Protein AF-A0A2D8CBL3-F1 (afdb_monomer_lite)

Secondary structure (DSSP, 8-state):
------------------------PPPPTTS-PPPTT--S----S--GGG------SSHHHHHHHHH-HHHHTS-HHHHHHHHHHHHHHHHHHHHH--SHHHHHHHHHHHHHHHHHHHHHHHHHHHHHTT-

Foldseek 3Di:
DDDDDDDDDDPDDDPPPDPPVPPPPADDPPPQDDGPPDPDDGPPVDDPLLDQDADQQALVSR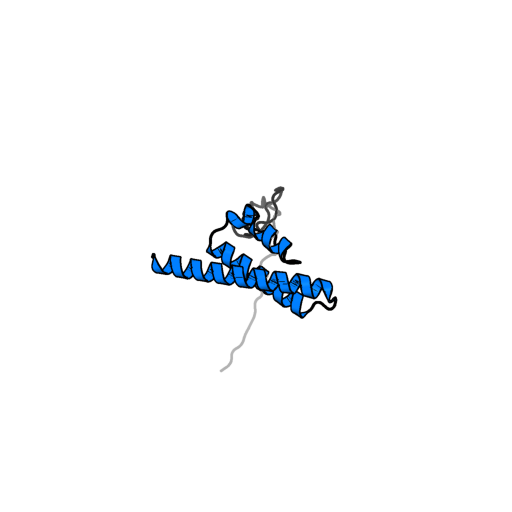VVSCVDPSLVPDDLVSNLVNLVVSLVVLVVCLVPDPDPVSNVRSVNSNVSSVVVNVVSVVVVVVVVVVD

Radius of gyration: 29.32 Å; chains: 1; bounding box: 70×67×59 Å

Structure (mmCIF, N/CA/C/O backbone):
data_AF-A0A2D8CBL3-F1
#
_entry.id   AF-A0A2D8CBL3-F1
#
loop_
_atom_site.group_PDB
_atom_site.id
_atom_site.type_symbol
_atom_site.label_atom_id
_atom_site.label_alt_id
_atom_site.label_comp_id
_atom_site.label_asym_id
_atom_site.label_entity_id
_atom_site.label_seq_id
_atom_site.pdbx_PDB_ins_code
_atom_site.Cartn_x
_atom_site.Cartn_y
_atom_site.Cartn_z
_atom_site.occupancy
_atom_site.B_iso_or_equiv
_atom_site.auth_seq_id
_atom_site.auth_comp_id
_atom_site.auth_asym_id
_atom_site.auth_atom_id
_atom_site.pdbx_PDB_model_num
ATOM 1 N N . MET A 1 1 ? -57.244 36.499 -40.624 1.00 38.47 1 MET A N 1
ATOM 2 C CA . MET A 1 1 ? -56.805 37.687 -41.390 1.00 38.47 1 MET A CA 1
ATOM 3 C C . MET A 1 1 ? -55.473 38.171 -40.839 1.00 38.47 1 MET A C 1
ATOM 5 O O . MET A 1 1 ? -55.304 38.224 -39.631 1.00 38.47 1 MET A O 1
ATOM 9 N N . LYS A 1 2 ? -54.522 38.437 -41.739 1.00 42.66 2 LYS A N 1
ATOM 10 C CA . LYS A 1 2 ? -53.222 39.068 -41.476 1.00 42.66 2 LYS A CA 1
ATOM 11 C C . LYS A 1 2 ? -53.434 40.504 -40.984 1.00 42.66 2 LYS A C 1
ATOM 13 O O . LYS A 1 2 ? -54.255 41.187 -41.582 1.00 42.66 2 LYS A O 1
ATOM 18 N N . GLN A 1 3 ? -52.581 40.996 -40.084 1.00 45.09 3 GLN A N 1
ATOM 19 C CA . GLN A 1 3 ? -51.863 42.245 -40.368 1.00 45.09 3 GLN A CA 1
ATOM 20 C C . GLN A 1 3 ? -50.587 42.402 -39.533 1.00 45.09 3 GLN A C 1
ATOM 22 O O . GLN A 1 3 ? -50.578 42.732 -38.355 1.00 45.09 3 GLN A O 1
ATOM 27 N N . PHE A 1 4 ? -49.490 42.142 -40.237 1.00 43.28 4 PHE A N 1
ATOM 28 C CA . PHE A 1 4 ? -48.156 42.681 -40.026 1.00 43.28 4 PHE A CA 1
ATOM 29 C C . PHE A 1 4 ? -48.164 44.206 -40.235 1.00 43.28 4 PHE A C 1
ATOM 31 O O . PHE A 1 4 ? -48.709 44.646 -41.246 1.00 43.28 4 PHE A O 1
ATOM 38 N N . CYS A 1 5 ? -47.488 44.971 -39.367 1.00 43.75 5 CYS A N 1
ATOM 39 C CA . CYS A 1 5 ? -46.686 46.190 -39.639 1.00 43.75 5 CYS A CA 1
ATOM 40 C C . CYS A 1 5 ? -46.447 46.939 -38.311 1.00 43.75 5 CYS A C 1
ATOM 42 O O . CYS A 1 5 ? -47.341 46.975 -37.484 1.00 43.75 5 CYS A O 1
ATOM 44 N N . LYS A 1 6 ? -45.350 47.640 -38.010 1.00 43.41 6 LYS A N 1
ATOM 45 C CA . LYS A 1 6 ? -44.011 47.862 -38.584 1.00 43.41 6 LYS A CA 1
ATOM 46 C C . LYS A 1 6 ? -43.234 48.649 -37.504 1.00 43.41 6 LYS A C 1
ATOM 48 O O . LYS A 1 6 ? -43.775 49.583 -36.930 1.00 43.41 6 LYS A O 1
ATOM 53 N N . ASN A 1 7 ? -41.971 48.279 -37.287 1.00 45.50 7 ASN A N 1
ATOM 54 C CA . ASN A 1 7 ? -40.813 49.088 -36.865 1.00 45.50 7 ASN A CA 1
ATOM 55 C C . ASN A 1 7 ? -41.004 50.480 -36.216 1.00 45.50 7 ASN A C 1
ATOM 57 O O . ASN A 1 7 ? -41.441 51.423 -36.876 1.00 45.50 7 ASN A O 1
ATOM 61 N N . ARG A 1 8 ? -40.292 50.693 -35.096 1.00 39.72 8 ARG A N 1
ATOM 62 C CA . ARG A 1 8 ? -39.365 51.836 -34.987 1.00 39.72 8 ARG A CA 1
ATOM 63 C C . ARG A 1 8 ? -38.206 51.550 -34.023 1.00 39.72 8 ARG A C 1
ATOM 65 O O . ARG A 1 8 ? -38.394 51.279 -32.846 1.00 39.72 8 ARG A O 1
ATOM 72 N N . ARG A 1 9 ? -36.986 51.594 -34.569 1.00 41.41 9 ARG A N 1
ATOM 73 C CA . ARG A 1 9 ? -35.714 51.561 -33.838 1.00 41.41 9 ARG A CA 1
ATOM 74 C C . ARG A 1 9 ? -35.620 52.783 -32.922 1.00 41.41 9 ARG A C 1
ATOM 76 O O . ARG A 1 9 ? -35.716 53.899 -33.420 1.00 41.41 9 ARG A O 1
ATOM 83 N N . THR A 1 10 ? -35.258 52.588 -31.660 1.00 39.78 10 THR A N 1
ATOM 84 C CA . THR A 1 10 ? -34.591 53.629 -30.866 1.00 39.78 10 THR A CA 1
ATOM 85 C C . THR A 1 10 ? -33.302 53.051 -30.299 1.00 39.78 10 THR A C 1
ATOM 87 O O . THR A 1 10 ? -33.303 52.288 -29.339 1.00 39.78 10 THR A O 1
ATOM 90 N N . LYS A 1 11 ? -32.181 53.385 -30.949 1.00 43.72 11 LYS A N 1
ATOM 91 C CA . LYS A 1 11 ? -30.829 53.146 -30.436 1.00 43.72 11 LYS A CA 1
ATOM 92 C C . LYS A 1 11 ? -30.670 53.927 -29.125 1.00 43.72 11 LYS A C 1
ATOM 94 O O . LYS A 1 11 ? -30.431 55.131 -29.173 1.00 43.72 11 LYS A O 1
ATOM 99 N N . SER A 1 12 ? -30.771 53.281 -27.966 1.00 39.72 12 SER A N 1
ATOM 100 C CA . SER A 1 12 ? -30.389 53.913 -26.699 1.00 39.72 12 SER A CA 1
ATOM 101 C C . SER A 1 12 ? -28.900 53.681 -26.447 1.00 39.72 12 SER A C 1
ATOM 103 O O . SER A 1 12 ? -28.471 52.610 -26.031 1.00 39.72 12 SER A O 1
ATOM 105 N N . LYS A 1 13 ? -28.138 54.708 -26.829 1.00 40.16 13 LYS A N 1
ATOM 106 C CA . LYS A 1 13 ? -26.835 55.159 -26.324 1.00 40.16 13 LYS A CA 1
ATOM 107 C C . LYS A 1 13 ? -25.954 54.103 -25.641 1.00 40.16 13 LYS A C 1
ATOM 109 O O . LYS A 1 13 ? -26.191 53.678 -24.517 1.00 40.16 13 LYS A O 1
ATOM 114 N N . LYS A 1 14 ? -24.864 53.791 -26.348 1.00 39.03 14 LYS A N 1
ATOM 115 C CA . LYS A 1 14 ? -23.605 53.216 -25.865 1.00 39.03 14 LYS A CA 1
ATOM 116 C C . LYS A 1 14 ? -23.213 53.940 -24.564 1.00 39.03 14 LYS A C 1
ATOM 118 O O . LYS A 1 14 ? -22.673 55.038 -24.615 1.00 39.03 14 LYS A O 1
ATOM 123 N N . GLY A 1 15 ? -23.583 53.362 -23.423 1.00 35.62 15 GLY A N 1
ATOM 124 C CA . GLY A 1 15 ? -23.218 53.874 -22.110 1.00 35.62 15 GLY A CA 1
ATOM 125 C C . GLY A 1 15 ? -21.715 53.742 -21.950 1.00 35.62 15 GLY A C 1
ATOM 126 O O . GLY A 1 15 ? -21.173 52.636 -21.989 1.00 35.62 15 GLY A O 1
ATOM 127 N N . GLU A 1 16 ? -21.049 54.882 -21.854 1.00 37.94 16 GLU A N 1
ATOM 128 C CA . GLU A 1 16 ? -19.648 55.012 -21.492 1.00 37.94 16 GLU A CA 1
ATOM 129 C C . GLU A 1 16 ? -19.390 54.170 -20.240 1.00 37.94 16 GLU A C 1
ATOM 131 O O . GLU A 1 16 ? -19.890 54.464 -19.154 1.00 37.94 16 GLU A O 1
ATOM 136 N N . ARG A 1 17 ? -18.637 53.075 -20.391 1.00 39.84 17 ARG A N 1
ATOM 137 C CA . ARG A 1 17 ? -18.097 52.354 -19.242 1.00 39.84 17 ARG A CA 1
ATOM 138 C C . ARG A 1 17 ? -17.060 53.278 -18.630 1.00 39.84 17 ARG A C 1
ATOM 140 O O . ARG A 1 17 ? -15.913 53.292 -19.070 1.00 39.84 17 ARG A O 1
ATOM 147 N N . LYS A 1 18 ? -17.486 54.087 -17.660 1.00 36.00 18 LYS A N 1
ATOM 148 C CA . LYS A 1 18 ? -16.571 54.719 -16.718 1.00 36.00 18 LYS A CA 1
ATOM 149 C C . LYS A 1 18 ? -15.689 53.593 -16.191 1.00 36.00 18 LYS A C 1
ATOM 151 O O . LYS A 1 18 ? -16.198 52.607 -15.659 1.00 36.00 18 LYS A O 1
ATOM 156 N N . ASN A 1 19 ? -14.386 53.706 -16.427 1.00 43.84 19 ASN A N 1
ATOM 157 C CA . ASN A 1 19 ? -13.378 52.881 -15.780 1.00 43.84 19 ASN A CA 1
ATOM 158 C C . ASN A 1 19 ? -13.352 53.283 -14.301 1.00 43.84 19 ASN A C 1
ATOM 160 O O . ASN A 1 19 ? -12.400 53.892 -13.828 1.00 43.84 19 ASN A O 1
ATOM 164 N N . GLU A 1 20 ? -14.431 52.997 -13.577 1.00 41.78 20 GLU A N 1
ATOM 165 C CA . GLU A 1 20 ? -14.326 52.810 -12.147 1.00 41.78 20 GLU A CA 1
ATOM 166 C C . GLU A 1 20 ? -13.448 51.581 -12.005 1.00 41.78 20 GLU A C 1
ATOM 168 O O . GLU A 1 20 ? -13.809 50.476 -12.416 1.00 41.78 20 GLU A O 1
ATOM 173 N N . SER A 1 21 ? -12.232 51.812 -11.523 1.00 47.00 21 SER A N 1
ATOM 174 C CA . SER A 1 21 ? -11.381 50.784 -10.965 1.00 47.00 21 SER A CA 1
ATOM 175 C C . SER A 1 21 ? -12.199 50.065 -9.899 1.00 47.00 21 SER A C 1
ATOM 177 O O . SER A 1 21 ? -12.201 50.454 -8.732 1.00 47.00 21 SER A O 1
ATOM 179 N N . LEU A 1 22 ? -12.945 49.043 -10.320 1.00 44.19 22 LEU A N 1
ATOM 180 C CA . LEU A 1 22 ? -13.461 48.010 -9.450 1.00 44.19 22 LEU A CA 1
ATOM 181 C C . LEU A 1 22 ? -12.213 47.483 -8.756 1.00 44.19 22 LEU A C 1
ATOM 183 O O . LEU A 1 22 ? -11.439 46.740 -9.359 1.00 44.19 22 LEU A O 1
ATOM 187 N N . LEU A 1 23 ? -11.963 47.955 -7.535 1.00 50.19 23 LEU A N 1
ATOM 188 C CA . LEU A 1 23 ? -11.044 47.308 -6.618 1.00 50.19 23 LEU A CA 1
ATOM 189 C C . LEU A 1 23 ? -11.533 45.868 -6.583 1.00 50.19 23 LEU A C 1
ATOM 191 O O . LEU A 1 23 ? -12.614 45.592 -6.063 1.00 50.19 23 LEU A O 1
ATOM 195 N N . GLU A 1 24 ? -10.834 44.998 -7.309 1.00 58.69 24 GLU A N 1
ATOM 196 C CA . GLU A 1 24 ? -11.277 43.639 -7.561 1.00 58.69 24 GLU A CA 1
ATOM 197 C C . GLU A 1 24 ? -11.224 42.930 -6.221 1.00 58.69 24 GLU A C 1
ATOM 199 O O . GLU A 1 24 ? -10.163 42.502 -5.771 1.00 58.69 24 GLU A O 1
ATOM 204 N N . ALA A 1 25 ? -12.368 42.933 -5.536 1.00 65.25 25 ALA A N 1
ATOM 205 C CA . ALA A 1 25 ? -12.500 42.349 -4.224 1.00 65.25 25 ALA A CA 1
ATOM 206 C C . ALA A 1 25 ? -12.063 40.891 -4.306 1.00 65.25 25 ALA A C 1
ATOM 208 O O . ALA A 1 25 ? -12.321 40.205 -5.305 1.00 65.25 25 ALA A O 1
ATOM 209 N N . ASP A 1 26 ? -11.410 40.424 -3.246 1.00 63.69 26 ASP A N 1
ATOM 210 C CA . ASP A 1 26 ? -10.983 39.040 -3.183 1.00 63.69 26 ASP A CA 1
ATOM 211 C C . ASP A 1 26 ? -12.160 38.105 -3.497 1.00 63.69 26 ASP A C 1
ATOM 213 O O . ASP A 1 26 ? -13.295 38.333 -3.054 1.00 63.69 26 ASP A O 1
ATOM 217 N N . PRO A 1 27 ? -11.919 37.048 -4.290 1.00 69.06 27 PRO A N 1
ATOM 218 C CA . PRO A 1 27 ? -12.978 36.154 -4.712 1.00 69.06 27 PRO A CA 1
ATOM 219 C C . PRO A 1 27 ? -13.697 35.561 -3.496 1.00 69.06 27 PRO A C 1
ATOM 221 O O . PRO A 1 27 ? -13.067 35.158 -2.515 1.00 69.06 27 PRO A O 1
ATOM 224 N N . LYS A 1 28 ? -15.032 35.449 -3.576 1.00 66.00 28 LYS A N 1
ATOM 225 C CA . LYS A 1 28 ? -15.832 34.769 -2.544 1.00 66.00 28 LYS A CA 1
ATOM 226 C C . LYS A 1 28 ? -15.247 33.376 -2.252 1.00 66.00 28 LYS A C 1
ATOM 228 O O . LYS A 1 28 ? -14.808 32.670 -3.172 1.00 66.00 28 LYS A O 1
ATOM 233 N N . LYS A 1 29 ? -15.253 32.976 -0.971 1.00 60.81 29 LYS A N 1
ATOM 234 C CA . LYS A 1 29 ? -14.791 31.647 -0.526 1.00 60.81 29 LYS A CA 1
ATOM 235 C C . LYS A 1 29 ? -15.524 30.554 -1.323 1.00 60.81 29 LYS A C 1
ATOM 237 O O . LYS A 1 29 ? -16.736 30.634 -1.487 1.00 60.81 29 LYS A O 1
ATOM 242 N N . GLY A 1 30 ? -14.782 29.568 -1.836 1.00 60.62 30 GLY A N 1
ATOM 243 C CA . GLY A 1 30 ? -15.333 28.434 -2.599 1.00 60.62 30 GLY A CA 1
ATOM 244 C C . GLY A 1 30 ? -15.420 28.623 -4.120 1.00 60.62 30 GLY A C 1
ATOM 245 O O . GLY A 1 30 ? -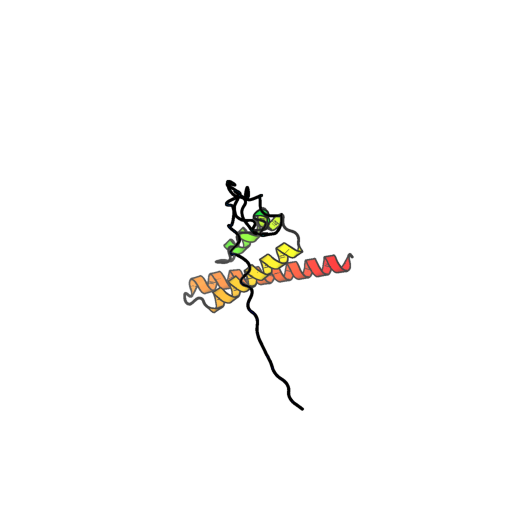15.816 27.702 -4.821 1.00 60.62 30 GLY A O 1
ATOM 246 N N . THR A 1 31 ? -15.008 29.769 -4.672 1.00 62.91 31 THR A N 1
ATOM 247 C CA . THR A 1 31 ? -14.997 29.983 -6.139 1.00 62.91 31 THR A CA 1
ATOM 248 C C . THR A 1 31 ? -13.819 29.318 -6.859 1.00 62.91 31 THR A C 1
ATOM 250 O O . THR A 1 31 ? -13.709 29.423 -8.079 1.00 62.91 31 THR A O 1
ATOM 253 N N . GLY A 1 32 ? -12.891 28.703 -6.117 1.00 62.59 32 GLY A N 1
ATOM 254 C CA . GLY A 1 32 ? -11.656 28.123 -6.655 1.00 62.59 32 GLY A CA 1
ATOM 255 C C . GLY A 1 32 ? -10.686 29.148 -7.255 1.00 62.59 32 GLY A C 1
ATOM 256 O O . GLY A 1 32 ? -9.617 28.766 -7.717 1.00 62.59 32 GLY A O 1
ATOM 257 N N . LYS A 1 33 ? -11.016 30.448 -7.249 1.00 66.88 33 LYS A N 1
ATOM 258 C CA . LYS A 1 33 ? -10.180 31.522 -7.799 1.00 66.88 33 LYS A CA 1
ATOM 259 C C . LYS A 1 33 ? -9.158 31.999 -6.770 1.00 66.88 33 LYS A C 1
ATOM 261 O O . LYS A 1 33 ? -9.442 32.093 -5.576 1.00 66.88 33 LYS A O 1
ATOM 266 N N . LYS A 1 34 ? -7.946 32.293 -7.243 1.00 68.44 34 LYS A N 1
ATOM 267 C CA . LYS A 1 34 ? -6.838 32.766 -6.409 1.00 68.44 34 LYS A CA 1
ATOM 268 C C . LYS A 1 34 ? -6.985 34.276 -6.128 1.00 68.44 34 LYS A C 1
ATOM 270 O O . LYS A 1 34 ? -7.153 35.023 -7.089 1.00 68.44 34 LYS A O 1
ATOM 275 N N . PRO A 1 35 ? -6.874 34.728 -4.864 1.00 70.50 35 PRO A N 1
ATOM 276 C CA . PRO A 1 35 ? -6.818 36.152 -4.518 1.00 70.50 35 PRO A CA 1
ATOM 277 C C . PRO A 1 35 ? -5.604 36.849 -5.148 1.00 70.50 35 PRO A C 1
ATOM 279 O O . PRO A 1 35 ? -4.505 36.276 -5.175 1.00 70.50 35 PRO A O 1
ATOM 282 N N . LYS A 1 36 ? -5.781 38.079 -5.645 1.00 66.69 36 LYS A N 1
ATOM 283 C CA . LYS A 1 36 ? -4.686 38.860 -6.244 1.00 66.69 36 LYS A CA 1
ATOM 284 C C . LYS A 1 36 ? -3.670 39.237 -5.156 1.00 66.69 36 LYS A C 1
ATOM 286 O O . LYS A 1 36 ? -4.041 39.636 -4.064 1.00 66.69 36 LYS A O 1
ATOM 291 N N . GLY A 1 37 ? -2.376 39.045 -5.427 1.00 66.19 37 GLY A N 1
ATOM 292 C CA . GLY A 1 37 ? -1.292 39.330 -4.469 1.00 66.19 37 GLY A CA 1
ATOM 293 C C . GLY A 1 37 ? -1.012 38.234 -3.428 1.00 66.19 37 GLY A C 1
ATOM 294 O O . GLY A 1 37 ? -0.040 38.329 -2.686 1.00 66.19 37 GLY A O 1
ATOM 295 N N . SER A 1 38 ? -1.795 37.150 -3.385 1.00 61.31 38 SER A N 1
ATOM 296 C CA . SER A 1 38 ? -1.523 36.050 -2.454 1.00 61.31 38 SER A CA 1
ATOM 297 C C . SER A 1 38 ? -0.433 35.106 -2.979 1.00 61.31 38 SER A C 1
ATOM 299 O O . SER A 1 38 ? -0.532 34.575 -4.085 1.00 61.31 38 SER A O 1
ATOM 301 N N . GLY A 1 39 ? 0.582 34.798 -2.166 1.00 57.41 39 GLY A N 1
ATOM 302 C CA . GLY A 1 39 ? 1.531 33.704 -2.434 1.00 57.41 39 GLY A CA 1
ATOM 303 C C . GLY A 1 39 ? 0.898 32.306 -2.333 1.00 57.41 39 GLY A C 1
ATOM 304 O O . GLY A 1 39 ? 1.498 31.314 -2.746 1.00 57.41 39 GLY A O 1
ATOM 305 N N . ARG A 1 40 ? -0.338 32.207 -1.818 1.00 55.12 40 ARG A N 1
ATOM 306 C CA . ARG A 1 40 ? -1.048 30.934 -1.637 1.00 55.12 40 ARG A CA 1
ATOM 307 C C . ARG A 1 40 ? -1.371 30.298 -2.992 1.00 55.12 40 ARG A C 1
ATOM 309 O O . ARG A 1 40 ? -1.723 30.982 -3.958 1.00 55.12 40 ARG A O 1
ATOM 316 N N . ARG A 1 41 ? -1.226 28.972 -3.083 1.00 58.28 41 ARG A N 1
ATOM 317 C CA . ARG A 1 41 ? -1.680 28.201 -4.251 1.00 58.28 41 ARG A CA 1
ATOM 318 C C . ARG A 1 41 ? -3.200 28.357 -4.382 1.00 58.28 41 ARG A C 1
ATOM 320 O O . ARG A 1 41 ? -3.886 28.552 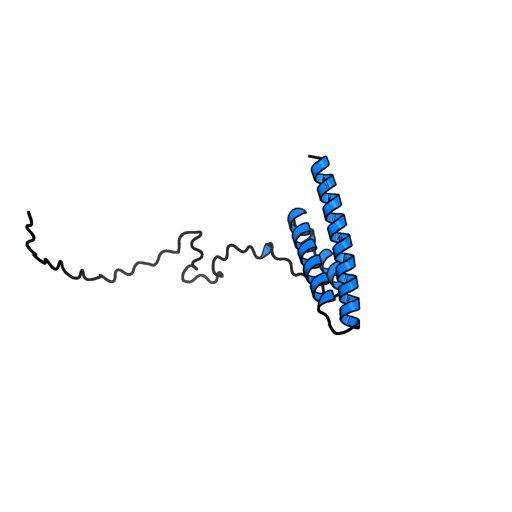-3.381 1.00 58.28 41 ARG A O 1
ATOM 327 N N . LEU A 1 42 ? -3.676 28.332 -5.629 1.00 61.06 42 LEU A N 1
ATOM 328 C CA . LEU A 1 42 ? -5.091 28.266 -6.013 1.00 61.06 42 LEU A CA 1
ATOM 329 C C . LEU A 1 42 ? -5.863 27.380 -5.021 1.00 61.06 42 LEU A C 1
ATOM 331 O O . LEU A 1 42 ? -5.317 26.348 -4.631 1.00 61.06 42 LEU A O 1
ATOM 335 N N . TYR A 1 43 ? -7.078 27.777 -4.613 1.00 54.19 43 TYR A N 1
ATOM 336 C CA . TYR A 1 43 ? -7.966 26.943 -3.789 1.00 54.19 43 TYR A CA 1
ATOM 337 C C . TYR A 1 43 ? -8.353 25.691 -4.584 1.00 54.19 43 TYR A C 1
ATOM 339 O O . TYR A 1 43 ? -9.438 25.588 -5.146 1.00 54.19 43 TYR A O 1
ATOM 347 N N . THR A 1 44 ? -7.435 24.739 -4.668 1.00 61.44 44 THR A N 1
ATOM 348 C CA . THR A 1 44 ? -7.788 23.346 -4.819 1.00 61.44 44 THR A CA 1
ATOM 349 C C . THR A 1 44 ? -8.361 22.938 -3.476 1.00 61.44 44 THR A C 1
ATOM 351 O O . THR A 1 44 ? -7.704 23.126 -2.454 1.00 61.44 44 THR A O 1
ATOM 354 N N . ASP A 1 45 ? -9.565 22.379 -3.483 1.00 58.44 45 ASP A N 1
ATOM 355 C CA . ASP A 1 45 ? -10.191 21.771 -2.298 1.00 58.44 45 ASP A CA 1
ATOM 356 C C . ASP A 1 45 ? -9.396 20.548 -1.782 1.00 58.44 45 ASP A C 1
ATOM 358 O O . ASP A 1 45 ? -9.731 19.917 -0.785 1.00 58.44 45 ASP A O 1
ATOM 362 N N . GLU A 1 46 ? -8.315 20.202 -2.481 1.00 59.94 46 GLU A N 1
ATOM 363 C CA . GLU A 1 46 ? -7.367 19.168 -2.113 1.00 59.94 46 GLU A CA 1
ATOM 364 C C . GLU A 1 46 ? -6.588 19.562 -0.852 1.00 59.94 46 GLU A C 1
ATOM 366 O O . GLU A 1 46 ? -5.724 20.443 -0.875 1.00 59.94 46 GLU A O 1
ATOM 371 N N . ASP A 1 47 ? -6.860 18.856 0.245 1.00 71.00 47 ASP A N 1
ATOM 372 C CA . ASP A 1 47 ? -6.073 18.923 1.472 1.00 71.00 47 ASP A CA 1
ATOM 373 C C . ASP A 1 47 ? -4.739 18.164 1.289 1.00 71.00 47 ASP A C 1
A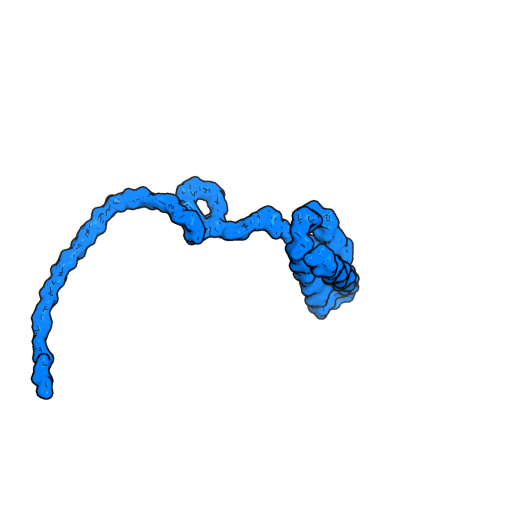TOM 375 O O . ASP A 1 47 ? -4.725 16.925 1.231 1.00 71.00 47 ASP A O 1
ATOM 379 N N . PRO A 1 48 ? -3.583 18.860 1.241 1.00 73.75 48 PRO A N 1
ATOM 380 C CA . PRO A 1 48 ? -2.284 18.216 1.069 1.00 73.75 48 PRO A CA 1
ATOM 381 C C . PRO A 1 48 ? -1.932 17.288 2.239 1.00 73.75 48 PRO A C 1
ATOM 383 O O . PRO A 1 48 ? -1.175 16.330 2.051 1.00 73.75 48 PRO A O 1
ATOM 386 N N . SER A 1 49 ? -2.504 17.517 3.426 1.00 77.12 49 SER A N 1
ATOM 387 C CA . SER A 1 49 ? -2.317 16.659 4.595 1.00 77.12 49 SER A CA 1
ATOM 388 C C . SER A 1 49 ? -2.940 15.274 4.391 1.00 77.12 49 SER A C 1
ATOM 390 O O . SER A 1 49 ? -2.483 14.291 4.987 1.00 77.12 49 SER A O 1
ATOM 392 N N . ASP A 1 50 ? -3.945 15.158 3.511 1.00 79.50 50 ASP A N 1
ATOM 393 C CA . ASP A 1 50 ? -4.638 13.905 3.218 1.00 79.50 50 ASP A CA 1
ATOM 394 C C . ASP A 1 50 ? -3.976 13.039 2.136 1.00 79.50 50 ASP A C 1
ATOM 396 O O . ASP A 1 50 ? -4.406 11.916 1.831 1.00 79.50 50 ASP A O 1
ATOM 400 N N . THR A 1 51 ? -2.861 13.522 1.597 1.00 86.19 51 THR A N 1
ATOM 401 C CA . THR A 1 51 ? -2.070 12.791 0.613 1.00 86.19 51 THR A CA 1
ATOM 402 C C . THR A 1 51 ? -1.156 11.760 1.285 1.00 86.19 51 THR A C 1
ATOM 404 O O . THR A 1 51 ? -0.582 11.975 2.353 1.00 86.19 51 THR A O 1
ATOM 407 N N . VAL A 1 52 ? -1.013 10.587 0.661 1.00 89.69 52 VAL A N 1
ATOM 408 C CA . VAL A 1 52 ? -0.077 9.542 1.101 1.00 89.69 52 VAL A CA 1
ATOM 409 C C . VAL A 1 52 ? 0.708 9.060 -0.108 1.00 89.69 52 VAL A C 1
ATOM 411 O O . VAL A 1 52 ? 0.137 8.553 -1.071 1.00 89.69 52 VAL A O 1
ATOM 414 N N . SER A 1 53 ? 2.034 9.195 -0.058 1.00 91.31 53 SER A N 1
ATOM 415 C CA . SER A 1 53 ? 2.909 8.682 -1.111 1.00 91.31 53 SER A CA 1
ATOM 416 C C . SER A 1 53 ? 2.995 7.156 -1.044 1.00 91.31 53 SER A C 1
ATOM 418 O O . SER A 1 53 ? 3.370 6.576 -0.021 1.00 91.31 53 SER A O 1
ATOM 420 N N . VAL A 1 54 ? 2.675 6.491 -2.153 1.00 94.00 54 VAL A N 1
ATOM 421 C CA . VAL A 1 54 ? 2.538 5.032 -2.221 1.00 94.00 54 VAL A CA 1
ATOM 422 C C . VAL A 1 54 ? 3.607 4.423 -3.123 1.00 94.00 54 VAL A C 1
ATOM 424 O O . VAL A 1 54 ? 3.724 4.808 -4.283 1.00 94.00 54 VAL A O 1
ATOM 427 N N . LYS A 1 55 ? 4.342 3.428 -2.612 1.00 95.12 55 LYS A N 1
ATOM 428 C CA . LYS A 1 55 ? 5.274 2.596 -3.387 1.00 95.12 55 LYS A CA 1
ATOM 429 C C . LYS A 1 55 ? 4.767 1.148 -3.416 1.00 95.12 55 LYS A C 1
ATOM 431 O O . LYS A 1 55 ? 4.258 0.647 -2.418 1.00 95.12 55 LYS A O 1
ATOM 436 N N . PHE A 1 56 ? 4.879 0.483 -4.567 1.00 95.00 56 PHE A N 1
ATOM 437 C CA . PHE A 1 56 ? 4.352 -0.879 -4.774 1.00 95.00 56 PHE A CA 1
ATOM 438 C C . PHE A 1 56 ? 5.226 -1.746 -5.696 1.00 95.00 56 PHE A C 1
ATOM 440 O O . PHE A 1 56 ? 4.772 -2.756 -6.226 1.00 95.00 56 PHE A O 1
ATOM 447 N N . THR A 1 57 ? 6.479 -1.346 -5.909 1.00 92.94 57 THR A N 1
ATOM 448 C CA . THR A 1 57 ? 7.415 -1.999 -6.839 1.00 92.94 57 THR A CA 1
ATOM 449 C C . THR A 1 57 ? 7.891 -3.376 -6.364 1.00 92.94 57 THR A C 1
ATOM 451 O O . THR A 1 57 ? 8.248 -4.219 -7.183 1.00 92.94 57 THR A O 1
ATOM 454 N N . SER A 1 58 ? 7.882 -3.616 -5.053 1.00 96.75 58 SER A N 1
ATOM 455 C CA . SER A 1 58 ? 8.269 -4.870 -4.402 1.00 96.75 58 SER A CA 1
ATOM 456 C C . SER A 1 58 ? 7.470 -5.075 -3.111 1.00 96.75 58 SER A C 1
ATOM 458 O O . SER A 1 58 ? 6.830 -4.148 -2.609 1.00 96.75 58 SER A O 1
ATOM 460 N N . ALA A 1 59 ? 7.526 -6.283 -2.543 1.00 95.69 59 ALA A N 1
ATOM 461 C CA . ALA A 1 59 ? 6.927 -6.563 -1.238 1.00 95.69 59 ALA A CA 1
ATOM 462 C C . ALA A 1 59 ? 7.480 -5.647 -0.129 1.00 95.69 59 ALA A C 1
ATOM 464 O O . ALA A 1 59 ? 6.693 -5.111 0.650 1.00 95.69 59 ALA A O 1
ATOM 465 N N . SER A 1 60 ? 8.796 -5.399 -0.109 1.00 96.19 60 SER A N 1
ATOM 466 C CA . SER A 1 60 ? 9.427 -4.457 0.826 1.00 96.19 60 SER A CA 1
ATOM 467 C C . SER A 1 60 ? 8.889 -3.036 0.654 1.00 96.19 60 SER A C 1
ATOM 469 O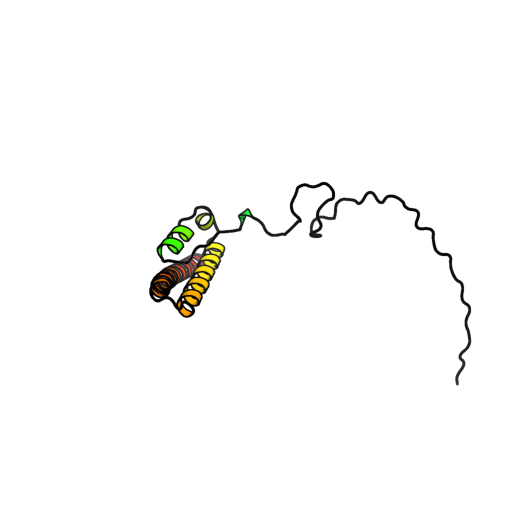 O . SER A 1 60 ? 8.438 -2.432 1.618 1.00 96.19 60 SER A O 1
ATOM 471 N N . ALA A 1 61 ? 8.775 -2.539 -0.581 1.00 96.31 61 ALA A N 1
ATOM 472 C CA . ALA A 1 61 ? 8.241 -1.201 -0.837 1.00 96.31 61 ALA A CA 1
ATOM 473 C C . ALA A 1 61 ? 6.781 -1.035 -0.368 1.00 96.31 61 ALA A C 1
ATOM 475 O O . ALA A 1 61 ? 6.375 0.048 0.076 1.00 96.31 61 ALA A O 1
ATOM 476 N N . VAL A 1 62 ? 5.979 -2.104 -0.455 1.00 96.19 62 VAL A N 1
ATOM 477 C CA . VAL A 1 62 ? 4.624 -2.118 0.111 1.00 96.19 62 VAL A CA 1
ATOM 478 C C . VAL A 1 62 ? 4.683 -2.087 1.637 1.00 96.19 62 VAL A C 1
ATOM 480 O O . VAL A 1 62 ? 3.961 -1.298 2.243 1.00 96.19 62 VAL A O 1
ATOM 483 N N . GLN A 1 63 ? 5.536 -2.899 2.265 1.00 96.12 63 GLN A N 1
ATOM 484 C CA . GLN A 1 63 ? 5.729 -2.892 3.720 1.00 96.12 63 GLN A CA 1
ATOM 485 C C . GLN A 1 63 ? 6.142 -1.508 4.222 1.00 96.12 63 GLN A C 1
ATOM 487 O O . GLN A 1 63 ? 5.493 -0.983 5.126 1.00 96.12 63 GLN A O 1
ATOM 492 N N . ASP A 1 64 ? 7.108 -0.871 3.563 1.00 96.62 64 ASP A N 1
ATOM 493 C CA . ASP A 1 64 ? 7.564 0.483 3.879 1.00 96.62 64 ASP A CA 1
ATOM 494 C C . ASP A 1 64 ? 6.417 1.486 3.782 1.00 96.62 64 ASP A C 1
ATOM 496 O O . ASP A 1 64 ? 6.207 2.304 4.675 1.00 96.62 64 ASP A O 1
ATOM 500 N N . THR A 1 65 ? 5.613 1.396 2.717 1.00 95.19 65 THR A N 1
ATOM 501 C CA . THR A 1 65 ? 4.444 2.264 2.531 1.00 95.19 65 THR A CA 1
ATOM 502 C C . THR A 1 65 ? 3.435 2.100 3.665 1.00 95.19 65 THR A C 1
ATOM 504 O O . THR A 1 65 ? 2.912 3.097 4.159 1.00 95.19 65 THR A O 1
ATOM 507 N N . LEU A 1 66 ? 3.184 0.869 4.115 1.00 94.94 66 LEU A N 1
ATOM 508 C CA . LEU A 1 66 ? 2.284 0.596 5.238 1.00 94.94 66 LEU A CA 1
ATOM 509 C C . LEU A 1 66 ? 2.912 0.933 6.602 1.00 94.94 66 LEU A C 1
ATOM 511 O O . LEU A 1 66 ? 2.191 1.121 7.584 1.00 94.94 66 LEU A O 1
ATOM 515 N N . ALA A 1 67 ? 4.240 1.018 6.684 1.00 95.94 67 ALA A N 1
ATOM 516 C CA . ALA A 1 67 ? 4.966 1.390 7.890 1.00 95.94 67 ALA A CA 1
ATOM 517 C C . ALA A 1 67 ? 4.993 2.909 8.132 1.00 95.94 67 ALA A C 1
ATOM 519 O O . ALA A 1 67 ? 5.139 3.323 9.288 1.00 95.94 67 ALA A O 1
ATOM 520 N N . LYS A 1 68 ? 4.807 3.727 7.082 1.00 95.06 68 LYS A N 1
ATOM 521 C CA . LYS A 1 68 ? 4.826 5.198 7.146 1.00 95.06 68 LYS A CA 1
ATOM 522 C C . LYS A 1 68 ? 3.871 5.760 8.199 1.00 95.06 68 LYS A C 1
ATOM 524 O O . LYS A 1 68 ? 2.704 5.371 8.279 1.00 95.06 68 LYS A O 1
ATOM 529 N N . LYS A 1 69 ? 4.344 6.781 8.924 1.00 94.19 69 LYS A N 1
ATOM 530 C CA . LYS A 1 69 ? 3.529 7.551 9.880 1.00 94.19 69 LYS A CA 1
ATOM 531 C C . LYS A 1 69 ? 2.301 8.171 9.205 1.00 94.19 69 LYS A C 1
ATOM 533 O O . LYS A 1 69 ? 1.200 8.025 9.720 1.00 94.19 69 LYS A O 1
ATOM 538 N N . SER A 1 70 ? 2.474 8.752 8.015 1.00 92.00 70 SER A N 1
ATOM 539 C CA . SER A 1 70 ? 1.391 9.379 7.241 1.00 92.00 70 SER A CA 1
ATOM 540 C C . SER A 1 70 ? 0.298 8.412 6.785 1.00 92.00 70 SER A C 1
AT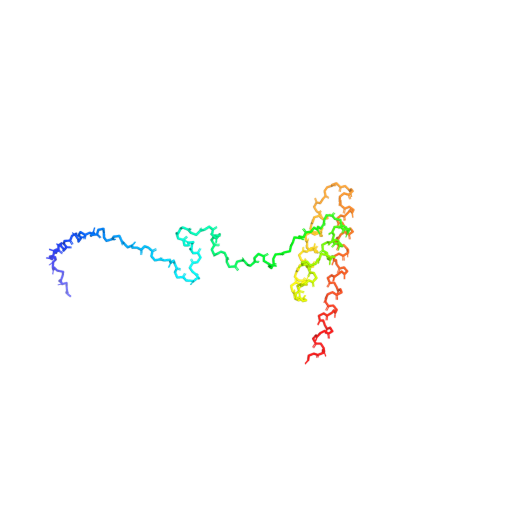OM 542 O O . SER A 1 70 ? -0.824 8.844 6.557 1.00 92.00 70 SER A O 1
ATOM 544 N N . PHE A 1 71 ? 0.598 7.117 6.652 1.00 94.88 71 PHE A N 1
ATOM 545 C CA . PHE A 1 71 ? -0.403 6.084 6.383 1.00 94.88 71 PHE A CA 1
ATOM 546 C C . PHE A 1 71 ? -1.093 5.631 7.678 1.00 94.88 71 PHE A C 1
ATOM 548 O O . PHE A 1 71 ? -2.319 5.516 7.741 1.00 94.88 71 PHE A O 1
ATOM 555 N N . LYS A 1 72 ? -0.305 5.384 8.731 1.00 94.06 72 LYS A N 1
ATOM 556 C CA . LYS A 1 72 ? -0.801 4.892 10.024 1.00 94.06 72 LYS A CA 1
ATOM 557 C C . LYS A 1 72 ? -1.714 5.891 10.734 1.00 94.06 72 LYS A C 1
ATOM 559 O O . LYS A 1 72 ? -2.653 5.455 11.389 1.00 94.06 72 LYS A O 1
ATOM 564 N N . SER A 1 73 ? -1.483 7.191 10.562 1.00 94.44 73 SER A N 1
ATOM 565 C CA . SER A 1 73 ? -2.318 8.249 11.142 1.00 94.44 73 SER A CA 1
ATOM 566 C C . SER A 1 73 ? -3.705 8.370 10.498 1.00 94.44 73 SER A C 1
ATOM 568 O O . SER A 1 73 ? -4.570 9.053 11.037 1.00 94.44 73 SER A O 1
ATOM 570 N N . LYS A 1 74 ? -3.948 7.723 9.350 1.00 93.56 74 LYS A N 1
ATOM 571 C CA . LYS A 1 74 ? -5.232 7.808 8.643 1.00 93.56 74 LYS A CA 1
ATOM 572 C C . LYS A 1 74 ? -6.315 6.950 9.283 1.00 93.56 74 LYS A C 1
ATOM 574 O O . LYS A 1 74 ? -6.050 5.896 9.858 1.00 93.56 74 LYS A O 1
ATOM 579 N N . SER A 1 75 ? -7.566 7.362 9.077 1.00 94.75 75 SER A N 1
ATOM 580 C CA . SER A 1 75 ? -8.733 6.573 9.473 1.00 94.75 75 SER A CA 1
ATOM 581 C C . SER A 1 75 ? -8.734 5.199 8.795 1.00 94.75 75 SER A C 1
ATOM 583 O O . SER A 1 75 ? -8.250 5.031 7.672 1.00 94.75 75 SER A O 1
ATOM 585 N N . HIS A 1 76 ? -9.336 4.198 9.445 1.00 94.25 76 HIS A N 1
ATOM 586 C CA . HIS A 1 76 ? -9.377 2.826 8.915 1.00 94.25 76 HIS A CA 1
ATOM 587 C C . HIS A 1 76 ? -10.028 2.741 7.519 1.00 94.25 76 HIS A C 1
ATOM 589 O O . HIS A 1 76 ? -9.605 1.947 6.673 1.00 94.25 76 HIS A O 1
ATOM 595 N N . LYS A 1 77 ? -11.027 3.592 7.245 1.00 94.38 77 LYS A N 1
ATOM 596 C CA . LYS A 1 77 ? -11.662 3.710 5.921 1.00 94.38 77 LYS A CA 1
ATOM 597 C C . LYS A 1 77 ? -10.646 4.156 4.866 1.00 94.38 77 LYS A C 1
ATOM 599 O O . LYS A 1 77 ? -10.507 3.494 3.838 1.00 94.38 77 LYS A O 1
ATOM 604 N N . ARG A 1 78 ? -9.886 5.217 5.151 1.00 94.62 78 ARG A N 1
ATOM 605 C CA . ARG A 1 78 ? -8.859 5.754 4.248 1.00 94.62 78 ARG A CA 1
ATOM 606 C C . ARG A 1 78 ? -7.688 4.789 4.068 1.00 94.62 78 ARG A C 1
ATOM 608 O O . ARG A 1 78 ? -7.254 4.552 2.943 1.00 94.62 78 ARG A O 1
ATOM 615 N N . GLN A 1 79 ? -7.242 4.138 5.142 1.00 95.88 79 GLN A N 1
ATOM 616 C CA . GLN A 1 79 ? -6.240 3.067 5.072 1.00 95.88 79 GLN A CA 1
ATOM 617 C C . GLN A 1 79 ? -6.686 1.938 4.136 1.00 95.88 79 GLN A C 1
ATOM 619 O O . GLN A 1 79 ? -5.907 1.476 3.305 1.00 95.88 79 GLN A O 1
ATOM 624 N N . SER A 1 80 ? -7.952 1.523 4.224 1.00 95.94 80 SER A N 1
ATOM 625 C CA . SER A 1 80 ? -8.513 0.475 3.363 1.00 95.94 80 SER A CA 1
ATOM 626 C C . SER A 1 80 ? -8.534 0.876 1.887 1.00 95.94 80 SER A C 1
ATOM 628 O O . SER A 1 80 ? -8.203 0.056 1.031 1.00 95.94 80 SER A O 1
ATOM 630 N N . GLN A 1 81 ? -8.872 2.132 1.582 1.00 95.31 81 GLN A N 1
ATOM 631 C CA . GLN A 1 81 ? -8.821 2.667 0.217 1.00 95.31 81 GLN A CA 1
ATOM 632 C C . GLN A 1 81 ? -7.396 2.623 -0.348 1.00 95.31 81 GLN A C 1
ATOM 634 O O . GLN A 1 81 ? -7.182 2.100 -1.440 1.00 95.31 81 GLN A O 1
ATOM 639 N N . ILE A 1 82 ? -6.408 3.088 0.422 1.00 95.62 82 ILE A N 1
ATOM 640 C CA . ILE A 1 82 ? -4.996 3.087 0.011 1.00 95.62 82 ILE A CA 1
ATOM 641 C C . ILE A 1 82 ? -4.477 1.653 -0.189 1.00 95.62 82 ILE A C 1
ATOM 643 O O . ILE A 1 82 ? -3.801 1.375 -1.178 1.00 95.62 82 ILE A O 1
ATOM 647 N N . ILE A 1 83 ? -4.821 0.714 0.699 1.00 96.69 83 ILE A N 1
ATOM 648 C CA . ILE A 1 83 ? -4.447 -0.702 0.542 1.00 96.69 83 ILE A CA 1
ATOM 649 C C . ILE A 1 83 ? -5.048 -1.287 -0.746 1.00 96.69 83 ILE A C 1
ATOM 651 O O . ILE A 1 83 ? -4.364 -2.010 -1.473 1.00 96.69 83 ILE A O 1
ATOM 655 N N . ASN A 1 84 ? -6.306 -0.965 -1.057 1.00 96.81 84 ASN A N 1
ATOM 656 C CA . ASN A 1 84 ? -6.949 -1.415 -2.292 1.00 96.81 84 ASN A CA 1
ATOM 657 C C . ASN A 1 84 ? -6.272 -0.824 -3.536 1.00 96.81 84 ASN A C 1
ATOM 659 O O . ASN A 1 84 ? -6.041 -1.560 -4.496 1.00 96.81 84 ASN A O 1
ATOM 663 N N . LEU A 1 85 ? -5.884 0.454 -3.495 1.00 96.31 85 LEU A N 1
ATOM 664 C CA . LEU A 1 85 ? -5.109 1.101 -4.555 1.00 96.31 85 LEU A CA 1
ATOM 665 C C . LEU A 1 85 ? -3.771 0.382 -4.790 1.00 96.31 85 LEU A C 1
ATOM 667 O O . LEU A 1 85 ? -3.432 0.062 -5.930 1.00 96.31 85 LEU A O 1
ATOM 671 N N . ILE A 1 86 ? -3.024 0.088 -3.718 1.00 96.81 86 ILE A N 1
ATOM 672 C CA . ILE A 1 86 ? -1.755 -0.656 -3.787 1.00 96.81 86 ILE A CA 1
ATOM 673 C C . ILE A 1 86 ? -1.975 -2.022 -4.430 1.00 96.81 86 ILE A C 1
ATOM 675 O O . ILE A 1 86 ? -1.252 -2.389 -5.356 1.00 96.81 86 ILE A O 1
ATOM 679 N N . LYS A 1 87 ? -2.990 -2.760 -3.966 1.00 97.31 87 LYS A N 1
ATOM 680 C CA . LYS A 1 87 ? -3.349 -4.074 -4.504 1.00 97.31 87 LYS A CA 1
ATOM 681 C C . LYS A 1 87 ? -3.595 -3.995 -6.010 1.00 97.31 87 LYS A C 1
ATOM 683 O O . LYS A 1 87 ? -3.021 -4.783 -6.755 1.00 97.31 87 LYS A O 1
ATOM 688 N N . GLN A 1 88 ? -4.431 -3.060 -6.460 1.00 96.50 88 GLN A N 1
ATOM 689 C CA . GLN A 1 88 ? -4.743 -2.898 -7.881 1.00 96.50 88 GLN A CA 1
ATOM 690 C C . GLN A 1 88 ? -3.480 -2.606 -8.693 1.00 96.50 88 GLN A C 1
ATOM 692 O O . GLN A 1 88 ? -3.181 -3.333 -9.638 1.00 96.50 88 GLN A O 1
ATOM 697 N N . ARG A 1 89 ? -2.702 -1.594 -8.292 1.00 97.06 89 ARG A N 1
ATOM 698 C CA . ARG A 1 89 ? -1.496 -1.180 -9.021 1.00 97.06 89 ARG A CA 1
ATOM 699 C C . ARG A 1 89 ? -0.442 -2.285 -9.082 1.00 97.06 89 ARG A C 1
ATOM 701 O O . ARG A 1 89 ? 0.078 -2.551 -10.161 1.00 97.06 89 ARG A O 1
ATOM 708 N N . ALA A 1 90 ? -0.178 -2.970 -7.970 1.00 96.81 90 ALA A N 1
ATOM 709 C CA . ALA A 1 90 ? 0.790 -4.063 -7.920 1.00 96.81 90 ALA A CA 1
ATOM 710 C C . ALA A 1 90 ? 0.379 -5.238 -8.818 1.00 96.81 90 ALA A C 1
ATOM 712 O O . ALA A 1 90 ? 1.192 -5.736 -9.593 1.00 96.81 90 ALA A O 1
ATOM 713 N N . CYS A 1 91 ? -0.887 -5.665 -8.760 1.00 95.44 91 CYS A N 1
ATOM 714 C CA . CYS A 1 91 ? -1.348 -6.807 -9.547 1.00 95.44 91 CYS A CA 1
ATOM 715 C C . CYS A 1 91 ? -1.426 -6.489 -11.050 1.00 95.44 91 CYS A C 1
ATOM 717 O O . CYS A 1 91 ? -1.044 -7.323 -11.868 1.00 95.44 91 CYS A O 1
ATOM 719 N N . VAL A 1 92 ? -1.850 -5.275 -11.418 1.00 97.12 92 VAL A N 1
ATOM 720 C CA . VAL A 1 92 ? -1.856 -4.820 -12.818 1.00 97.12 92 VAL A CA 1
ATOM 721 C C . VAL A 1 92 ? -0.431 -4.719 -13.362 1.00 97.12 92 VAL A C 1
ATOM 723 O O . VAL A 1 92 ? -0.153 -5.212 -14.455 1.00 97.12 92 VAL A O 1
ATOM 726 N N . ALA A 1 93 ? 0.494 -4.137 -12.596 1.00 96.44 93 ALA A N 1
ATOM 727 C CA . ALA A 1 93 ? 1.895 -4.050 -12.991 1.00 96.44 93 ALA A CA 1
ATOM 728 C C . ALA A 1 93 ? 2.529 -5.444 -13.144 1.00 96.44 93 ALA A C 1
ATOM 730 O O . ALA A 1 93 ? 3.225 -5.691 -14.124 1.00 96.44 93 ALA A O 1
ATOM 731 N N . ALA A 1 94 ? 2.235 -6.382 -12.237 1.00 95.56 94 ALA A N 1
ATOM 732 C CA . ALA A 1 94 ? 2.702 -7.766 -12.336 1.00 95.56 94 ALA A CA 1
ATOM 733 C C . ALA A 1 94 ? 2.184 -8.489 -13.595 1.00 95.56 94 ALA A C 1
ATOM 735 O O . ALA A 1 94 ? 2.893 -9.322 -14.158 1.00 95.56 94 ALA A O 1
ATOM 736 N N . GLY A 1 95 ? 0.960 -8.187 -14.040 1.00 95.25 95 GLY A N 1
ATOM 737 C CA . GLY A 1 95 ? 0.398 -8.734 -15.278 1.00 95.25 95 GLY A CA 1
ATOM 738 C C . GLY A 1 95 ? 1.054 -8.173 -16.543 1.00 95.25 95 GLY A C 1
ATOM 739 O O . GLY A 1 95 ? 1.199 -8.896 -17.522 1.00 95.25 95 GLY A O 1
ATOM 740 N N . ARG A 1 96 ? 1.487 -6.906 -16.506 1.00 95.69 96 ARG A N 1
ATOM 741 C CA . ARG A 1 96 ? 2.053 -6.181 -17.660 1.00 95.69 96 ARG A CA 1
ATOM 742 C C . ARG A 1 96 ? 3.577 -6.237 -17.770 1.00 95.69 96 ARG A C 1
ATOM 744 O O . ARG A 1 96 ? 4.112 -5.965 -18.840 1.00 95.69 96 ARG A O 1
ATOM 751 N N . ALA A 1 97 ? 4.283 -6.547 -16.686 1.00 95.38 97 ALA A N 1
ATOM 752 C CA . ALA A 1 97 ? 5.741 -6.600 -16.683 1.00 95.38 97 ALA A CA 1
ATOM 753 C C . ALA A 1 97 ? 6.267 -7.690 -17.636 1.00 95.38 97 ALA A C 1
ATOM 755 O O . ALA A 1 97 ? 5.881 -8.858 -17.521 1.00 95.38 97 ALA A O 1
ATOM 756 N N . LYS A 1 98 ? 7.165 -7.291 -18.547 1.00 95.19 98 LYS A N 1
ATOM 757 C CA . LYS A 1 98 ? 7.874 -8.189 -19.474 1.00 95.19 98 LYS A CA 1
ATOM 758 C C . LYS A 1 98 ? 9.087 -8.835 -18.800 1.00 95.19 98 LYS A C 1
ATOM 760 O O . LYS A 1 98 ? 9.252 -10.046 -18.882 1.00 95.19 98 LYS A O 1
ATOM 765 N N . ASP A 1 99 ? 9.862 -8.042 -18.056 1.00 95.94 99 ASP A N 1
ATOM 766 C CA . ASP A 1 99 ? 11.063 -8.520 -17.365 1.00 95.94 99 ASP A CA 1
ATOM 767 C C . ASP A 1 99 ? 10.711 -9.562 -16.285 1.00 95.94 99 ASP A C 1
ATOM 769 O O . ASP A 1 99 ? 9.922 -9.258 -15.374 1.00 95.94 99 ASP A O 1
ATOM 773 N N . PRO A 1 100 ? 11.313 -10.766 -16.311 1.00 95.56 100 PRO A N 1
ATOM 774 C CA . PRO A 1 100 ? 10.946 -11.853 -15.406 1.00 95.56 100 PRO A CA 1
ATOM 775 C C . PRO A 1 100 ? 11.242 -11.519 -13.940 1.00 95.56 100 PRO A C 1
ATOM 777 O O . PRO A 1 100 ? 10.432 -11.814 -13.058 1.00 95.56 100 PRO A O 1
ATOM 780 N N . GLU A 1 101 ? 12.355 -10.843 -13.654 1.00 95.06 101 GLU A N 1
ATOM 781 C CA . GLU A 1 101 ? 12.711 -10.447 -12.289 1.00 95.06 101 GLU A CA 1
ATOM 782 C C . GLU A 1 101 ? 11.755 -9.404 -11.707 1.00 95.06 101 GLU A C 1
ATOM 784 O O . GLU A 1 101 ? 11.261 -9.558 -10.585 1.00 95.06 101 GLU A O 1
ATOM 789 N N . LYS A 1 102 ? 11.447 -8.345 -12.470 1.00 94.81 102 LYS A N 1
ATOM 790 C CA . LYS A 1 102 ? 10.487 -7.319 -12.035 1.00 94.81 102 LYS A CA 1
ATOM 791 C C . LYS A 1 102 ? 9.107 -7.935 -11.848 1.00 94.81 102 LYS A C 1
ATOM 793 O O . LYS A 1 102 ? 8.430 -7.632 -10.867 1.00 94.81 102 LYS A O 1
ATOM 798 N N . LYS A 1 103 ? 8.711 -8.854 -12.732 1.00 96.25 103 LYS A N 1
ATOM 799 C CA . LYS A 1 103 ? 7.455 -9.600 -12.618 1.00 96.25 103 LYS A CA 1
ATOM 800 C C . LYS A 1 103 ? 7.388 -10.411 -11.325 1.00 96.25 103 LYS A C 1
ATOM 802 O O . LYS A 1 103 ? 6.373 -10.339 -10.634 1.00 96.25 103 LYS A O 1
ATOM 807 N N . LYS A 1 104 ? 8.460 -11.119 -10.946 1.00 96.31 104 LYS A N 1
ATOM 808 C CA . LYS A 1 104 ? 8.550 -11.834 -9.657 1.00 96.31 104 LYS A CA 1
ATOM 809 C C . LYS A 1 104 ? 8.389 -10.877 -8.465 1.00 96.31 104 LYS A C 1
ATOM 811 O O . LYS A 1 104 ? 7.564 -11.134 -7.589 1.00 96.31 104 LYS A O 1
ATOM 816 N N . LYS A 1 105 ? 9.095 -9.738 -8.464 1.00 96.56 105 LYS A N 1
ATOM 817 C CA . LYS A 1 105 ? 9.010 -8.710 -7.401 1.00 96.56 105 LYS A CA 1
ATOM 818 C C . LYS A 1 105 ? 7.609 -8.090 -7.279 1.00 96.56 105 LYS A C 1
ATOM 820 O O . LYS A 1 105 ? 7.107 -7.889 -6.176 1.00 96.56 105 LYS A O 1
ATOM 825 N N . LEU A 1 106 ? 6.950 -7.817 -8.402 1.00 96.94 106 LEU A N 1
ATOM 826 C CA . LEU A 1 106 ? 5.594 -7.264 -8.423 1.00 96.94 106 LEU A CA 1
ATOM 827 C C . LEU A 1 106 ? 4.536 -8.303 -8.031 1.00 96.94 106 LEU A C 1
ATOM 829 O O . LEU A 1 106 ? 3.546 -7.954 -7.387 1.00 96.94 106 LEU A O 1
ATOM 833 N N . ARG A 1 107 ? 4.739 -9.584 -8.370 1.00 96.19 107 ARG A N 1
ATOM 834 C CA . ARG A 1 107 ? 3.870 -10.675 -7.905 1.00 96.19 107 ARG A CA 1
ATOM 835 C C . ARG A 1 107 ? 3.902 -10.800 -6.388 1.00 96.19 107 ARG A C 1
ATOM 837 O O . ARG A 1 107 ? 2.835 -10.791 -5.778 1.00 96.19 107 ARG A O 1
ATOM 844 N N . SER A 1 108 ? 5.086 -10.807 -5.775 1.00 96.50 108 SER A N 1
ATOM 845 C CA . SER A 1 108 ? 5.190 -10.847 -4.311 1.00 96.50 108 SER A CA 1
ATOM 846 C C . SER A 1 108 ? 4.570 -9.604 -3.656 1.00 96.50 108 SER A C 1
ATOM 848 O O . SER A 1 108 ? 3.866 -9.720 -2.650 1.00 96.50 108 SER A O 1
ATOM 850 N N . ALA A 1 109 ? 4.721 -8.422 -4.266 1.00 97.06 109 ALA A N 1
ATOM 851 C CA . ALA A 1 109 ? 4.033 -7.204 -3.832 1.00 97.06 109 ALA A CA 1
ATOM 852 C C . ALA A 1 109 ? 2.498 -7.337 -3.897 1.00 97.06 109 ALA A C 1
ATOM 854 O O . ALA A 1 109 ? 1.799 -6.988 -2.943 1.00 97.06 109 ALA A O 1
ATOM 855 N N . CYS A 1 110 ? 1.966 -7.869 -5.003 1.00 97.00 110 CYS A N 1
ATOM 856 C CA . CYS A 1 110 ? 0.535 -8.109 -5.209 1.00 97.00 110 CYS A CA 1
ATOM 857 C C . CYS A 1 110 ? -0.023 -9.103 -4.180 1.00 97.00 110 CYS A C 1
ATOM 859 O O . CYS A 1 110 ? -1.082 -8.857 -3.601 1.00 97.00 110 CYS A O 1
ATOM 861 N N . GLU A 1 111 ? 0.683 -10.198 -3.903 1.00 97.06 111 GLU A N 1
ATOM 862 C CA . GLU A 1 111 ? 0.278 -11.181 -2.894 1.00 97.06 111 GLU A CA 1
ATOM 863 C C . GLU A 1 111 ? 0.268 -10.596 -1.484 1.00 97.06 111 GLU A C 1
ATOM 865 O O . GLU A 1 111 ? -0.715 -10.748 -0.754 1.00 97.06 111 GLU A O 1
ATOM 870 N N . TYR A 1 112 ? 1.315 -9.857 -1.114 1.00 97.19 112 TYR A N 1
ATOM 871 C CA . TYR A 1 112 ? 1.367 -9.183 0.177 1.00 97.19 112 TYR A CA 1
ATOM 872 C C . TYR A 1 112 ? 0.218 -8.172 0.323 1.00 97.19 112 TYR A C 1
ATOM 874 O O . TYR A 1 112 ? -0.498 -8.169 1.329 1.00 97.19 112 TYR A O 1
ATOM 882 N N . ALA A 1 113 ? -0.041 -7.365 -0.709 1.00 96.56 113 ALA A N 1
ATOM 883 C CA . ALA A 1 113 ? -1.150 -6.417 -0.720 1.00 96.56 113 ALA A CA 1
ATOM 884 C C . ALA A 1 113 ? -2.524 -7.108 -0.634 1.00 96.56 113 ALA A C 1
ATOM 886 O O . ALA A 1 113 ? -3.405 -6.621 0.077 1.00 96.56 113 ALA A O 1
ATOM 887 N N . LYS A 1 114 ? -2.717 -8.264 -1.292 1.00 97.44 114 LYS A N 1
ATOM 888 C CA . LYS A 1 114 ? -3.938 -9.085 -1.169 1.00 97.44 114 LYS A CA 1
ATOM 889 C C . LYS A 1 114 ? -4.162 -9.532 0.278 1.00 97.44 114 LYS A C 1
ATOM 891 O O . LYS A 1 114 ? -5.255 -9.306 0.799 1.00 97.44 114 LYS A O 1
ATOM 896 N N . LYS A 1 115 ? -3.129 -10.069 0.940 1.00 97.44 115 LYS A N 1
ATOM 897 C CA . LYS A 1 115 ? -3.188 -10.476 2.358 1.00 97.44 115 LYS A CA 1
ATOM 898 C C . LYS A 1 115 ? -3.575 -9.299 3.262 1.00 97.44 115 LYS A C 1
ATOM 900 O O . LYS A 1 115 ? -4.456 -9.416 4.111 1.00 97.44 115 LYS A O 1
ATOM 905 N N . ARG A 1 116 ? -2.976 -8.122 3.045 1.00 96.06 116 ARG A N 1
ATOM 906 C CA . ARG A 1 116 ? -3.298 -6.900 3.809 1.00 96.06 116 ARG A CA 1
ATOM 907 C C . ARG A 1 116 ? -4.717 -6.392 3.549 1.00 96.06 116 ARG A C 1
ATOM 909 O O . ARG A 1 116 ? -5.391 -5.977 4.492 1.00 96.06 116 ARG A O 1
ATOM 916 N N . ALA A 1 117 ? -5.192 -6.453 2.307 1.00 96.56 117 ALA A N 1
ATOM 917 C CA . ALA A 1 117 ? -6.563 -6.087 1.961 1.00 96.56 117 ALA A CA 1
ATOM 918 C C . ALA A 1 117 ? -7.574 -7.005 2.661 1.00 96.56 117 ALA A C 1
ATOM 920 O O . ALA A 1 117 ? -8.576 -6.533 3.196 1.00 96.56 117 ALA A O 1
ATOM 921 N N . GLU A 1 118 ? -7.298 -8.307 2.711 1.00 97.31 118 GLU A N 1
ATOM 922 C CA . GLU A 1 118 ? -8.140 -9.270 3.414 1.00 97.31 118 GLU A CA 1
ATOM 923 C C . GLU A 1 118 ? -8.164 -9.021 4.928 1.00 97.31 118 GLU A C 1
ATOM 925 O O . GLU A 1 118 ? -9.242 -8.949 5.522 1.00 97.31 118 GLU A O 1
ATOM 930 N N . ALA A 1 119 ? -7.005 -8.785 5.546 1.00 96.50 119 ALA A N 1
ATOM 931 C CA . ALA A 1 119 ? -6.926 -8.405 6.955 1.00 96.50 119 ALA A CA 1
ATOM 932 C C . ALA A 1 119 ? -7.741 -7.130 7.250 1.00 96.50 119 ALA A C 1
ATOM 934 O O . ALA A 1 119 ? -8.472 -7.071 8.242 1.00 96.50 119 ALA A O 1
ATOM 935 N N . SER A 1 120 ? -7.692 -6.135 6.356 1.00 95.12 120 SER A N 1
ATOM 936 C CA . SER A 1 120 ? -8.497 -4.918 6.495 1.00 95.12 120 SER A CA 1
ATOM 937 C C . SER A 1 120 ? -10.003 -5.193 6.406 1.00 95.12 120 SER A C 1
ATOM 939 O O . SER A 1 120 ? -10.790 -4.656 7.193 1.00 95.12 120 SER A O 1
ATOM 941 N N . LYS A 1 121 ? -10.428 -6.088 5.502 1.00 96.38 121 LYS A N 1
ATOM 942 C CA . LYS A 1 121 ? -11.828 -6.539 5.409 1.00 96.38 121 LYS A CA 1
ATOM 943 C C . LYS A 1 121 ? -12.279 -7.227 6.696 1.00 96.38 121 LYS A C 1
ATOM 945 O O . LYS A 1 121 ? -13.346 -6.900 7.209 1.00 96.38 121 LYS A O 1
ATOM 950 N N . ARG A 1 122 ? -11.464 -8.130 7.254 1.00 96.62 122 ARG A N 1
ATOM 951 C CA . ARG A 1 122 ? -11.752 -8.810 8.532 1.00 96.62 122 ARG A CA 1
ATOM 952 C C . ARG A 1 122 ? -11.905 -7.805 9.676 1.00 96.62 122 ARG A C 1
ATOM 954 O O . ARG A 1 122 ? -12.882 -7.872 10.418 1.00 96.62 122 ARG A O 1
ATOM 961 N N . LYS A 1 123 ? -11.004 -6.817 9.771 1.00 94.94 123 LYS A N 1
ATOM 962 C CA . LYS A 1 123 ? -11.112 -5.729 10.758 1.00 94.94 123 LYS A CA 1
ATOM 963 C C . LYS A 1 123 ? -12.407 -4.934 10.587 1.00 94.94 123 LYS A C 1
ATOM 965 O O . LYS A 1 123 ? -13.073 -4.664 11.577 1.00 94.94 123 LYS A O 1
ATOM 970 N N . THR A 1 124 ? -12.791 -4.624 9.351 1.00 95.50 124 THR A N 1
ATOM 971 C CA . THR A 1 124 ? -14.044 -3.913 9.048 1.00 95.50 124 THR A CA 1
ATOM 972 C C . THR A 1 124 ? -15.265 -4.705 9.517 1.00 95.50 124 THR A C 1
ATOM 974 O O . THR A 1 124 ? -16.089 -4.167 10.249 1.00 95.50 124 THR A O 1
ATOM 977 N N . LYS A 1 125 ? -15.337 -6.007 9.201 1.00 95.31 125 LYS A N 1
ATOM 978 C CA . LYS A 1 125 ? -16.407 -6.895 9.692 1.00 95.31 125 LYS A CA 1
ATOM 979 C C . LYS A 1 125 ? -16.480 -6.906 11.223 1.00 95.31 125 LYS A C 1
ATOM 981 O O . LYS A 1 125 ? -17.566 -6.816 11.779 1.00 95.31 125 LYS A O 1
ATOM 986 N N . ARG A 1 126 ? -15.331 -6.972 11.908 1.00 95.50 126 ARG A N 1
ATOM 987 C CA . ARG A 1 126 ? -15.264 -6.932 13.379 1.00 95.50 126 ARG A CA 1
ATOM 988 C C . ARG A 1 126 ? -15.764 -5.608 13.957 1.00 95.50 126 ARG A C 1
ATOM 990 O O . ARG A 1 126 ? -16.418 -5.632 14.987 1.00 95.50 126 ARG A O 1
ATOM 997 N N . MET A 1 127 ? -15.449 -4.475 13.328 1.00 93.69 127 MET A N 1
ATOM 998 C CA . MET A 1 127 ? -15.944 -3.170 13.782 1.00 93.69 127 MET A CA 1
ATOM 999 C C . MET A 1 127 ? -17.455 -3.042 13.588 1.00 93.69 127 MET A C 1
ATOM 1001 O O . MET A 1 127 ? -18.118 -2.526 14.473 1.00 93.69 127 MET A O 1
ATOM 1005 N N . ASN A 1 128 ? -17.999 -3.550 12.479 1.00 93.31 128 ASN A N 1
ATOM 1006 C CA . ASN A 1 128 ? -19.440 -3.502 12.221 1.00 93.31 128 ASN A CA 1
ATOM 1007 C C . ASN A 1 128 ? -20.249 -4.379 13.185 1.00 93.31 128 ASN A C 1
ATOM 1009 O O . ASN A 1 128 ? -21.350 -3.999 13.531 1.00 93.31 128 ASN A O 1
ATOM 1013 N N . LYS A 1 129 ? -19.707 -5.519 13.635 1.00 94.38 129 LYS A N 1
ATOM 1014 C CA . LYS A 1 129 ? -20.359 -6.379 14.643 1.00 94.38 129 LYS A CA 1
ATOM 1015 C C . LYS A 1 129 ? -20.378 -5.788 16.059 1.00 94.38 129 LYS A C 1
ATOM 1017 O O . LYS A 1 129 ? -21.067 -6.317 16.914 1.00 94.38 129 LYS A O 1
ATOM 1022 N N . LYS A 1 130 ? -19.534 -4.790 16.328 1.00 87.81 130 LYS A N 1
ATOM 1023 C CA . LYS A 1 130 ? -19.418 -4.125 17.637 1.00 87.81 130 LYS A CA 1
ATOM 1024 C C . LYS A 1 130 ? -20.205 -2.812 17.706 1.00 87.81 130 LYS A C 1
ATOM 1026 O O . LYS A 1 130 ? -20.130 -2.135 18.724 1.00 87.81 130 LYS A O 1
ATOM 1031 N N . LYS A 1 131 ? -20.834 -2.423 16.600 1.00 75.50 131 LYS A N 1
ATOM 1032 C CA . LYS A 1 131 ? -21.752 -1.292 16.520 1.00 75.50 131 LYS A CA 1
ATOM 1033 C C . LYS A 1 131 ? -23.160 -1.801 16.744 1.00 75.50 131 LYS A C 1
ATOM 1035 O O . LYS A 1 131 ? -23.934 -1.018 17.317 1.00 75.50 131 LYS A O 1
#

Sequence (131 aa):
MKQFCKNRRTKSKKGERKNESLLEADPKKGTGKKPKGSGRRLYTDEDPSDTVSVKFTSASAVQDTLAKKSFKSKSHKRQSQIINLIKQRACVAAGRAKDPEKKKKLRSACEYAKKRAEASKRKTKRMNKKK

pLDDT: mean 79.41, std 21.51, range [35.62, 97.44]